Protein AF-T0YX98-F1 (afdb_monomer_lite)

Radius of gyration: 16.19 Å; chains: 1; bounding box: 33×26×44 Å

Foldseek 3Di:
DPDDPDDDDQDPDPVLNVVLVVPVVPDDDPPDDDDPVVVVVVVVVCVPDPVNHQARNGGHGPDDDDDPCNVCVVVVHPDD

Organism: NCBI:txid410659

InterPro domains:
  IPR037198 MutL, C-terminal domain superfamily [SSF118116] (13-77)
  IPR042120 MutL, C-terminal domain, dimerisation subdomain [G3DSA:3.30.1540.20] (14-78)

Structure (mmCIF, N/CA/C/O backbone):
data_AF-T0YX98-F1
#
_entry.id   AF-T0YX98-F1
#
loop_
_atom_site.group_PDB
_atom_site.id
_atom_site.type_symbol
_atom_site.label_atom_id
_atom_site.label_alt_id
_atom_site.label_comp_id
_atom_site.label_asym_id
_atom_site.label_entity_id
_atom_site.label_seq_id
_atom_site.pdbx_PDB_ins_code
_atom_site.Cartn_x
_atom_site.Cartn_y
_atom_site.Cartn_z
_atom_site.occupancy
_atom_site.B_iso_or_equiv
_atom_site.auth_seq_id
_atom_site.auth_comp_id
_atom_site.auth_asym_id
_atom_site.auth_atom_id
_atom_site.pdbx_PDB_model_num
ATOM 1 N N . MET A 1 1 ? 7.712 -1.680 15.839 1.00 47.97 1 MET A N 1
ATOM 2 C CA . MET A 1 1 ? 8.431 -1.536 14.555 1.00 47.97 1 MET A CA 1
ATOM 3 C C . MET A 1 1 ? 8.067 -0.174 14.001 1.00 47.97 1 MET A C 1
ATOM 5 O O . MET A 1 1 ? 6.919 0.005 13.631 1.00 47.97 1 MET A O 1
ATOM 9 N N . SER A 1 2 ? 8.972 0.803 14.037 1.00 55.19 2 SER A N 1
ATOM 10 C CA . SER A 1 2 ? 8.719 2.115 13.434 1.00 55.19 2 SER A CA 1
ATOM 11 C C . SER A 1 2 ? 8.724 1.960 11.915 1.00 55.19 2 SER A C 1
ATOM 13 O O . SER A 1 2 ? 9.784 1.727 11.334 1.00 55.19 2 SER A O 1
ATOM 15 N N . TRP A 1 3 ? 7.558 2.035 11.277 1.00 54.41 3 TRP A N 1
ATOM 16 C CA . TRP A 1 3 ? 7.478 2.051 9.819 1.00 54.41 3 TRP A CA 1
ATOM 17 C C . TRP A 1 3 ? 8.220 3.285 9.280 1.00 54.41 3 TRP A C 1
ATOM 19 O O . TRP A 1 3 ? 7.899 4.406 9.693 1.00 54.41 3 TRP A O 1
ATOM 29 N N . PRO A 1 4 ? 9.225 3.127 8.400 1.00 55.00 4 PRO A N 1
ATOM 30 C CA . PRO A 1 4 ? 9.946 4.268 7.863 1.00 55.00 4 PRO A CA 1
ATOM 31 C C . PRO A 1 4 ? 8.989 5.108 7.014 1.00 55.00 4 PRO A C 1
ATOM 33 O O . PRO A 1 4 ? 8.323 4.600 6.108 1.00 55.00 4 PRO A O 1
ATOM 36 N N . ARG A 1 5 ? 8.918 6.413 7.307 1.00 57.09 5 ARG A N 1
ATOM 37 C CA . ARG A 1 5 ? 8.272 7.370 6.404 1.00 57.09 5 ARG A CA 1
ATOM 38 C C . ARG A 1 5 ? 9.059 7.340 5.100 1.00 57.09 5 ARG A C 1
ATOM 40 O O . ARG A 1 5 ? 10.237 7.679 5.107 1.00 57.09 5 ARG A O 1
ATOM 47 N N . GLY A 1 6 ? 8.419 6.863 4.035 1.00 53.69 6 GLY A N 1
ATOM 48 C CA . GLY A 1 6 ? 9.069 6.594 2.761 1.00 53.69 6 GLY A CA 1
ATOM 49 C C . GLY A 1 6 ? 9.869 7.790 2.256 1.00 53.69 6 GLY A C 1
ATOM 50 O O . GLY A 1 6 ? 9.296 8.839 1.970 1.00 53.69 6 GLY A O 1
ATOM 51 N N . ALA A 1 7 ? 11.183 7.618 2.143 1.00 54.56 7 ALA A N 1
ATOM 52 C CA . ALA A 1 7 ? 11.992 8.419 1.241 1.00 54.56 7 ALA A CA 1
ATOM 53 C C . ALA A 1 7 ? 11.823 7.807 -0.155 1.00 54.56 7 ALA A C 1
ATOM 55 O O . ALA A 1 7 ? 11.997 6.602 -0.330 1.00 54.56 7 ALA A O 1
ATOM 56 N N . SER A 1 8 ? 11.391 8.609 -1.127 1.00 59.31 8 SER A N 1
ATOM 57 C CA . SER A 1 8 ? 11.232 8.172 -2.512 1.00 59.31 8 SER A CA 1
ATOM 58 C C . SER A 1 8 ? 12.445 8.589 -3.329 1.00 59.31 8 SER A C 1
ATOM 60 O O . SER A 1 8 ? 12.694 9.786 -3.466 1.00 59.31 8 SER A O 1
ATOM 62 N N . GLU A 1 9 ? 13.118 7.631 -3.951 1.00 63.50 9 GLU A N 1
ATOM 63 C CA . GLU A 1 9 ? 13.932 7.900 -5.132 1.00 63.50 9 GLU A CA 1
ATOM 64 C C . GLU A 1 9 ? 13.188 7.331 -6.338 1.00 63.50 9 GLU A C 1
ATOM 66 O O . GLU A 1 9 ? 12.808 6.160 -6.364 1.00 63.50 9 GLU A O 1
ATOM 71 N N . VAL A 1 10 ? 12.886 8.195 -7.307 1.00 67.75 10 VAL A N 1
ATOM 72 C CA . VAL A 1 10 ? 12.379 7.757 -8.610 1.00 67.75 10 VAL A CA 1
ATOM 73 C C . VAL A 1 10 ? 13.558 7.129 -9.355 1.00 67.75 10 VAL A C 1
ATOM 75 O O . VAL A 1 10 ? 14.621 7.752 -9.373 1.00 67.75 10 VAL A O 1
ATOM 78 N N . PRO A 1 11 ? 13.405 5.952 -9.989 1.00 77.44 11 PRO A N 1
ATOM 79 C CA . PRO A 1 11 ? 14.522 5.327 -10.676 1.00 77.44 11 PRO A CA 1
ATOM 80 C C . PRO A 1 11 ? 15.078 6.216 -11.793 1.00 77.44 11 PRO A C 1
ATOM 82 O O . PRO A 1 11 ? 14.329 6.720 -12.643 1.00 77.44 11 PRO A O 1
ATOM 85 N N . ASP A 1 12 ? 16.396 6.408 -11.796 1.00 79.88 12 ASP A N 1
ATOM 86 C CA . ASP A 1 12 ? 17.076 7.199 -12.825 1.00 79.88 12 ASP A CA 1
ATOM 87 C C . ASP A 1 12 ? 17.525 6.336 -14.017 1.00 79.88 12 ASP A C 1
ATOM 89 O O . ASP A 1 12 ? 17.512 6.800 -15.159 1.00 79.88 12 ASP A O 1
ATOM 93 N N . ASP A 1 13 ? 17.807 5.047 -13.781 1.00 92.81 13 ASP A N 1
ATOM 94 C CA . ASP A 1 13 ? 18.145 4.085 -14.834 1.00 92.81 13 ASP A CA 1
ATO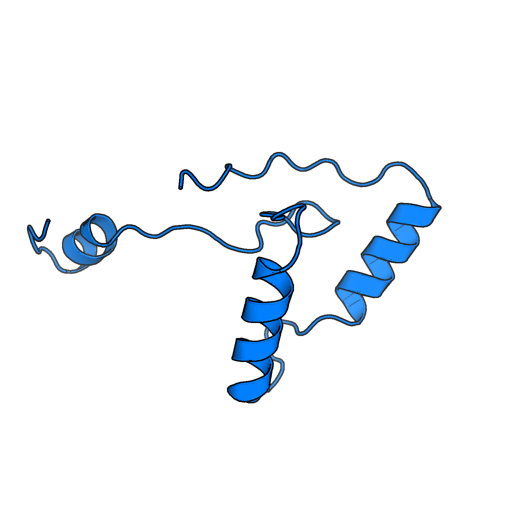M 95 C C . ASP A 1 13 ? 16.935 3.850 -15.772 1.00 92.81 13 ASP A C 1
ATOM 97 O O . ASP A 1 13 ? 15.842 3.490 -15.312 1.00 92.81 13 ASP A O 1
ATOM 101 N N . PRO A 1 14 ? 17.093 4.007 -17.103 1.00 92.69 14 PRO A N 1
ATOM 102 C CA . PRO A 1 14 ? 16.051 3.695 -18.080 1.00 92.69 14 PRO A CA 1
ATOM 103 C C . PRO A 1 14 ? 15.447 2.289 -17.951 1.00 92.69 14 PRO A C 1
ATOM 105 O O . PRO A 1 14 ? 14.254 2.113 -18.205 1.00 92.69 14 PRO A O 1
ATOM 108 N N . ARG A 1 15 ? 16.238 1.283 -17.556 1.00 95.06 15 ARG A N 1
ATOM 109 C CA . ARG A 1 15 ? 15.758 -0.086 -17.321 1.00 95.06 15 ARG A CA 1
ATOM 110 C C . ARG A 1 15 ? 14.797 -0.129 -16.144 1.00 95.06 15 ARG A C 1
ATOM 112 O O . ARG A 1 15 ? 13.703 -0.676 -16.281 1.00 95.06 15 ARG A O 1
ATOM 119 N N . ASP A 1 16 ? 15.157 0.504 -15.037 1.00 91.44 16 ASP A N 1
ATOM 120 C CA . ASP A 1 16 ? 14.318 0.537 -13.843 1.00 91.44 16 ASP A CA 1
ATOM 121 C C . ASP A 1 16 ? 13.024 1.318 -14.084 1.00 91.44 16 ASP A C 1
ATOM 123 O O . ASP A 1 16 ? 11.968 0.927 -13.592 1.00 91.44 16 ASP A O 1
ATOM 127 N N . ARG A 1 17 ? 13.055 2.365 -14.920 1.00 91.94 17 ARG A N 1
ATOM 128 C CA . ARG A 1 17 ? 11.840 3.083 -15.351 1.00 91.94 17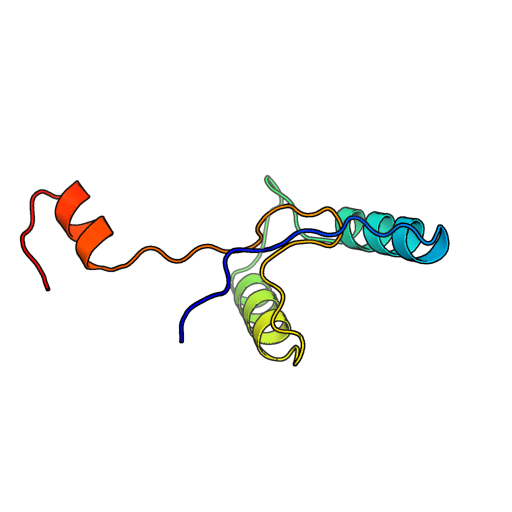 ARG A CA 1
ATOM 129 C C . ARG A 1 17 ? 10.872 2.191 -16.127 1.00 91.94 17 ARG A C 1
ATOM 131 O O . ARG A 1 17 ? 9.656 2.268 -15.923 1.00 91.94 17 ARG A O 1
ATOM 138 N N . ILE A 1 18 ? 11.390 1.329 -17.002 1.00 95.19 18 ILE A N 1
ATOM 139 C CA . ILE A 1 18 ? 10.568 0.356 -17.735 1.00 95.19 18 ILE A CA 1
ATOM 140 C C . ILE A 1 18 ? 9.976 -0.662 -16.756 1.00 95.19 18 ILE A C 1
ATOM 142 O O . ILE A 1 18 ? 8.770 -0.904 -16.788 1.00 95.19 18 ILE A O 1
ATOM 146 N N . VAL A 1 19 ? 10.789 -1.212 -15.850 1.00 95.12 19 VAL A N 1
ATOM 147 C CA . VAL A 1 19 ? 10.326 -2.174 -14.837 1.00 95.12 19 VAL A CA 1
ATOM 148 C C . VAL A 1 19 ? 9.272 -1.549 -13.919 1.00 95.12 19 VAL A C 1
ATOM 150 O O . VAL A 1 19 ? 8.235 -2.165 -13.677 1.00 95.12 19 VAL A O 1
ATOM 153 N N . ALA A 1 20 ? 9.472 -0.306 -13.474 1.00 93.62 20 ALA A N 1
ATOM 154 C CA . ALA A 1 20 ? 8.504 0.446 -12.679 1.00 93.62 20 ALA A CA 1
ATOM 155 C C . ALA A 1 20 ? 7.169 0.612 -13.421 1.00 93.62 20 ALA A C 1
ATOM 157 O O . ALA A 1 20 ? 6.102 0.388 -12.841 1.00 93.62 20 ALA A O 1
ATOM 158 N N . THR A 1 21 ? 7.222 0.935 -14.717 1.00 94.38 21 THR A N 1
ATOM 159 C CA . THR A 1 21 ? 6.034 1.053 -15.573 1.00 94.38 21 THR A CA 1
ATOM 160 C C . THR A 1 21 ? 5.294 -0.279 -15.669 1.00 94.38 21 THR A C 1
ATOM 162 O O . THR A 1 21 ? 4.092 -0.327 -15.405 1.00 94.38 21 THR A O 1
ATOM 165 N N . VAL A 1 22 ? 6.001 -1.371 -15.977 1.00 96.06 22 VAL A N 1
ATOM 166 C CA . VAL A 1 22 ? 5.405 -2.714 -16.047 1.00 96.06 22 VAL A CA 1
ATOM 167 C C . VAL A 1 22 ? 4.754 -3.076 -14.714 1.00 96.06 22 VAL A C 1
ATOM 169 O O . VAL A 1 22 ? 3.573 -3.413 -14.701 1.00 96.06 22 VAL A O 1
ATOM 172 N N . ALA A 1 23 ? 5.462 -2.903 -13.594 1.00 94.12 23 ALA A N 1
ATOM 173 C CA . ALA A 1 23 ? 4.950 -3.205 -12.258 1.00 94.12 23 ALA A CA 1
ATOM 174 C C . ALA A 1 23 ? 3.678 -2.409 -11.914 1.00 94.12 23 ALA A C 1
ATOM 176 O O . ALA A 1 23 ? 2.722 -2.958 -11.372 1.00 94.12 23 ALA A O 1
ATOM 177 N N . CYS A 1 24 ? 3.630 -1.118 -12.256 1.00 92.50 24 CYS A N 1
ATOM 178 C CA . CYS A 1 24 ? 2.459 -0.273 -12.010 1.00 92.50 24 CYS A CA 1
ATOM 179 C C . CYS A 1 24 ? 1.254 -0.667 -12.875 1.00 92.50 24 CYS A C 1
ATOM 181 O O . CYS A 1 24 ? 0.111 -0.505 -12.443 1.00 92.50 24 CYS A O 1
ATOM 183 N N . HIS A 1 25 ? 1.495 -1.159 -14.093 1.00 93.44 25 HIS A N 1
ATOM 184 C CA . HIS A 1 25 ? 0.452 -1.575 -15.034 1.00 93.44 25 HIS A CA 1
ATOM 185 C C . HIS A 1 25 ? -0.009 -3.020 -14.895 1.00 93.44 25 HIS A C 1
ATOM 187 O O . HIS A 1 25 ? -1.133 -3.310 -15.294 1.00 93.44 25 HIS A O 1
ATOM 193 N N . SER A 1 26 ? 0.781 -3.885 -14.265 1.00 94.00 26 SER A N 1
ATOM 194 C CA . SER A 1 26 ? 0.369 -5.240 -13.896 1.00 94.00 26 SER A CA 1
ATOM 195 C C . SER A 1 26 ? -0.277 -5.332 -12.511 1.00 94.00 26 SER A C 1
ATOM 197 O O . SER A 1 26 ? -0.848 -6.366 -12.178 1.00 94.00 26 SER A O 1
ATOM 199 N N . ALA A 1 27 ? -0.131 -4.303 -11.671 1.00 94.19 27 ALA A N 1
ATOM 200 C CA . ALA A 1 27 ? -0.676 -4.297 -10.318 1.00 94.19 27 ALA A CA 1
ATOM 201 C C . ALA A 1 27 ? -2.201 -4.123 -10.296 1.00 94.19 27 ALA A C 1
ATOM 203 O O . ALA A 1 27 ? -2.782 -3.477 -11.168 1.00 94.19 27 ALA A O 1
ATOM 204 N N . VAL A 1 28 ? -2.815 -4.629 -9.225 1.00 93.31 28 VAL A N 1
ATOM 205 C CA . VAL A 1 28 ? -4.199 -4.317 -8.845 1.00 93.31 28 VAL A CA 1
ATOM 206 C C . VAL A 1 28 ? -4.313 -2.823 -8.547 1.00 93.31 28 VAL A C 1
ATOM 208 O O . VAL A 1 28 ? -3.457 -2.244 -7.869 1.00 93.31 28 VAL A O 1
ATOM 211 N N . ARG A 1 29 ? -5.371 -2.192 -9.052 1.00 90.50 29 ARG A N 1
ATOM 212 C CA . ARG A 1 29 ? -5.589 -0.745 -9.008 1.00 90.50 29 ARG A CA 1
ATOM 213 C C . ARG A 1 29 ? -6.921 -0.391 -8.366 1.00 90.50 29 ARG A C 1
ATOM 215 O O . ARG A 1 29 ? -7.799 -1.220 -8.149 1.00 90.50 29 ARG A O 1
ATOM 222 N N . ALA A 1 30 ? -7.064 0.892 -8.049 1.00 88.62 30 ALA A N 1
ATOM 223 C CA . ALA A 1 30 ? -8.323 1.430 -7.561 1.00 88.62 30 ALA A CA 1
ATOM 224 C C . ALA A 1 30 ? -9.432 1.211 -8.603 1.00 88.62 30 ALA A C 1
ATOM 226 O O . ALA A 1 30 ? -9.288 1.622 -9.752 1.00 88.62 30 ALA A O 1
ATOM 227 N N . GLY A 1 31 ? -10.532 0.595 -8.171 1.00 92.12 31 GLY A N 1
ATOM 228 C CA . GLY A 1 31 ? -11.672 0.260 -9.026 1.00 92.12 31 GLY A CA 1
ATOM 229 C C . GLY A 1 31 ? -11.683 -1.186 -9.524 1.00 92.12 31 GLY A C 1
ATOM 230 O O . GLY A 1 31 ? -12.736 -1.644 -9.961 1.00 92.12 31 GLY A O 1
ATOM 231 N N . ASP A 1 32 ? -10.575 -1.921 -9.403 1.00 94.06 32 ASP A N 1
ATOM 232 C CA . ASP A 1 32 ? -10.548 -3.339 -9.757 1.00 94.06 32 ASP A CA 1
ATOM 233 C C . ASP A 1 32 ? -11.326 -4.172 -8.727 1.00 94.06 32 ASP A C 1
ATOM 235 O O . ASP A 1 32 ? -11.226 -3.959 -7.514 1.00 94.06 32 ASP A O 1
ATOM 239 N N . SER A 1 33 ? -12.083 -5.162 -9.203 1.00 96.00 33 SER A N 1
ATOM 240 C CA . SER A 1 33 ? -12.660 -6.194 -8.341 1.00 96.00 33 SER A CA 1
ATOM 241 C C . SER A 1 33 ? -11.571 -7.167 -7.902 1.00 96.00 33 SER A C 1
ATOM 243 O O . SER A 1 33 ? -10.839 -7.693 -8.744 1.00 96.00 33 SER A O 1
ATOM 245 N N . ILE A 1 34 ? -11.491 -7.453 -6.605 1.00 95.62 34 ILE A N 1
ATOM 246 C CA . ILE A 1 34 ? -10.495 -8.369 -6.055 1.00 95.62 34 ILE A CA 1
ATOM 247 C C . ILE A 1 34 ? -11.105 -9.291 -5.002 1.00 95.62 34 ILE A C 1
ATOM 249 O O . ILE A 1 34 ? -11.850 -8.860 -4.125 1.00 95.62 34 ILE A O 1
ATOM 253 N N . GLU A 1 35 ? -10.740 -10.568 -5.079 1.00 97.00 35 GLU A N 1
ATOM 254 C CA . GLU A 1 35 ? -11.123 -11.573 -4.093 1.00 97.00 35 GLU A CA 1
ATOM 255 C C . GLU A 1 35 ? -10.322 -11.424 -2.796 1.00 97.00 35 GLU A C 1
ATOM 257 O O . GLU A 1 35 ? -9.123 -11.123 -2.807 1.00 97.00 35 GLU A O 1
ATOM 262 N N . ALA A 1 36 ? -10.950 -11.732 -1.660 1.00 96.19 36 ALA A N 1
ATOM 263 C CA . ALA A 1 36 ? -10.305 -11.634 -0.348 1.00 96.19 36 ALA A CA 1
ATOM 264 C C . ALA A 1 36 ? -9.000 -12.451 -0.259 1.00 96.19 36 ALA A C 1
ATOM 266 O O . ALA A 1 36 ? -8.015 -11.996 0.322 1.00 96.19 36 ALA A O 1
ATOM 267 N N . ALA A 1 37 ? -8.956 -13.630 -0.888 1.00 97.12 37 ALA A N 1
ATOM 268 C CA . ALA A 1 37 ? -7.757 -14.467 -0.929 1.00 97.12 37 ALA A CA 1
ATOM 269 C C . ALA A 1 37 ? -6.578 -13.787 -1.653 1.00 97.12 37 ALA A C 1
ATOM 271 O O . ALA A 1 37 ? -5.431 -13.917 -1.223 1.00 97.12 37 ALA A O 1
ATOM 272 N N . ALA A 1 38 ? -6.850 -13.025 -2.717 1.00 95.62 38 ALA A N 1
ATOM 273 C CA . ALA A 1 38 ? -5.824 -12.288 -3.447 1.00 95.62 38 ALA A CA 1
ATOM 274 C C . ALA A 1 38 ? -5.282 -11.111 -2.620 1.00 95.62 38 ALA A C 1
ATOM 276 O O . ALA A 1 38 ? -4.074 -10.893 -2.599 1.00 95.62 38 ALA A O 1
ATOM 277 N N . LEU A 1 39 ? -6.140 -10.411 -1.867 1.00 94.38 39 LEU A N 1
ATOM 278 C CA . LEU A 1 39 ? -5.702 -9.362 -0.935 1.00 94.38 39 LEU A CA 1
ATOM 279 C C . LEU A 1 39 ? -4.752 -9.906 0.137 1.00 94.38 39 LEU A C 1
ATOM 281 O O . LEU A 1 39 ? -3.693 -9.324 0.378 1.00 94.38 39 LEU A O 1
ATOM 285 N N . VAL A 1 40 ? -5.103 -11.042 0.750 1.00 96.56 40 VAL A N 1
ATOM 286 C CA . VAL A 1 40 ? -4.239 -11.711 1.736 1.00 96.56 40 VAL A CA 1
ATOM 287 C C . VAL A 1 40 ? -2.901 -12.079 1.105 1.00 96.56 40 VAL A C 1
ATOM 289 O O . VAL A 1 40 ? -1.858 -11.823 1.702 1.00 96.56 40 VAL A O 1
ATOM 292 N N . ARG A 1 41 ? -2.914 -12.615 -0.122 1.00 96.69 41 ARG A N 1
ATOM 293 C CA . ARG A 1 41 ? -1.688 -12.977 -0.835 1.00 96.69 41 ARG A CA 1
ATOM 294 C C . ARG A 1 41 ? -0.787 -11.772 -1.101 1.00 96.69 41 ARG A C 1
ATOM 296 O O . ARG A 1 41 ? 0.392 -11.842 -0.779 1.00 96.69 41 ARG A O 1
ATOM 303 N N . ILE A 1 42 ? -1.338 -10.669 -1.611 1.00 93.94 42 ILE A N 1
ATOM 304 C CA . ILE A 1 42 ? -0.591 -9.422 -1.854 1.00 93.94 42 ILE A CA 1
ATOM 305 C C . ILE A 1 42 ? 0.083 -8.942 -0.566 1.00 93.94 42 ILE A C 1
ATOM 307 O O . ILE A 1 42 ? 1.258 -8.574 -0.570 1.00 93.94 42 ILE A O 1
ATOM 311 N N . TRP A 1 43 ? -0.647 -8.969 0.550 1.00 93.00 43 TRP A N 1
ATOM 312 C CA . TRP A 1 43 ? -0.112 -8.550 1.840 1.00 93.00 43 TRP A CA 1
ATOM 313 C C . TRP A 1 43 ? 0.993 -9.482 2.350 1.00 93.00 43 TRP A C 1
ATOM 315 O O . TRP A 1 43 ? 2.024 -9.014 2.833 1.00 93.00 43 TRP A O 1
ATOM 325 N N . SER A 1 44 ? 0.804 -10.797 2.228 1.00 95.00 44 SER A N 1
ATOM 326 C CA . SER A 1 44 ? 1.818 -11.790 2.588 1.00 95.00 44 SER A CA 1
ATOM 327 C C . SER A 1 44 ? 3.087 -11.645 1.749 1.00 95.00 44 SER A C 1
ATOM 329 O O . SER A 1 44 ? 4.177 -11.640 2.317 1.00 95.00 44 SER A O 1
ATOM 331 N N . ASP A 1 45 ? 2.949 -11.467 0.433 1.00 94.50 45 ASP A N 1
ATOM 332 C CA . ASP A 1 45 ? 4.077 -11.291 -0.485 1.00 94.50 45 ASP A CA 1
ATOM 333 C C . ASP A 1 45 ? 4.858 -10.013 -0.146 1.00 94.50 45 ASP A C 1
ATOM 335 O O . ASP A 1 45 ? 6.079 -10.060 -0.018 1.00 94.50 45 ASP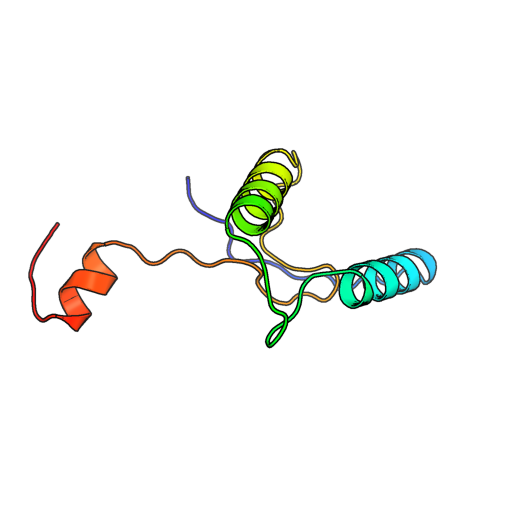 A O 1
ATOM 339 N N . LEU A 1 46 ? 4.167 -8.894 0.113 1.00 91.75 46 LEU A N 1
ATOM 340 C CA . LEU A 1 46 ? 4.800 -7.639 0.535 1.00 91.75 46 LEU A CA 1
ATOM 341 C C . LEU A 1 46 ? 5.616 -7.804 1.828 1.00 91.75 46 LEU A C 1
ATOM 343 O O . LEU A 1 46 ? 6.713 -7.262 1.940 1.00 91.75 46 LEU A O 1
ATOM 347 N N . ARG A 1 47 ? 5.096 -8.559 2.804 1.00 90.31 47 ARG A N 1
ATOM 348 C CA . ARG A 1 47 ? 5.774 -8.800 4.090 1.00 90.31 47 ARG A CA 1
ATOM 349 C C . ARG A 1 47 ? 6.955 -9.761 3.999 1.00 90.31 47 ARG A C 1
ATOM 351 O O . ARG A 1 47 ? 7.787 -9.749 4.901 1.00 90.31 47 ARG A O 1
ATOM 358 N N . ALA A 1 48 ? 6.998 -10.603 2.972 1.00 94.69 48 ALA A N 1
ATOM 359 C CA . ALA A 1 48 ? 8.097 -11.534 2.746 1.00 94.69 48 ALA A CA 1
ATOM 360 C C . ALA A 1 48 ? 9.316 -10.859 2.096 1.00 94.69 48 ALA A C 1
ATOM 362 O O . ALA A 1 48 ? 10.407 -11.425 2.122 1.00 94.69 48 ALA A O 1
ATOM 363 N N . LEU A 1 49 ? 9.153 -9.659 1.527 1.00 89.50 49 LEU A N 1
ATOM 364 C CA . LEU A 1 49 ? 10.258 -8.906 0.940 1.00 89.50 49 LEU A CA 1
ATOM 365 C C . LEU A 1 49 ? 11.210 -8.402 2.028 1.00 89.50 49 LEU A C 1
ATOM 367 O O . LEU A 1 49 ? 10.830 -7.584 2.864 1.00 89.50 49 LEU A O 1
ATOM 371 N N . GLU A 1 50 ? 12.479 -8.801 1.943 1.00 89.00 50 GLU A N 1
ATOM 372 C CA . GLU A 1 50 ? 13.547 -8.310 2.828 1.00 89.00 50 GLU A CA 1
ATOM 373 C C . GLU A 1 50 ? 13.686 -6.782 2.780 1.00 89.00 50 GLU A C 1
ATOM 375 O O . GLU A 1 50 ? 13.933 -6.143 3.800 1.00 89.00 50 GLU A O 1
ATOM 380 N N . ALA A 1 51 ? 13.459 -6.186 1.605 1.00 84.62 51 ALA A N 1
ATOM 381 C CA . ALA A 1 51 ? 13.516 -4.741 1.394 1.00 84.62 51 ALA A CA 1
ATOM 382 C C . ALA A 1 51 ? 12.427 -3.956 2.152 1.00 84.62 51 ALA A C 1
ATOM 384 O O . ALA A 1 51 ? 12.554 -2.740 2.281 1.00 84.62 51 ALA A O 1
ATOM 385 N N . ALA A 1 52 ? 11.360 -4.627 2.614 1.00 84.50 52 ALA A N 1
ATOM 386 C CA . ALA A 1 52 ? 10.232 -4.044 3.346 1.00 84.50 52 ALA A CA 1
ATOM 387 C C . ALA A 1 52 ? 9.783 -2.662 2.808 1.00 84.50 52 ALA A C 1
ATOM 389 O O . ALA A 1 52 ? 9.777 -1.675 3.554 1.00 84.50 52 ALA A O 1
ATOM 390 N N . PRO A 1 53 ? 9.439 -2.556 1.508 1.00 87.25 53 PRO A N 1
ATOM 391 C CA . PRO A 1 53 ? 9.206 -1.264 0.877 1.00 87.25 53 PRO A CA 1
ATOM 392 C C . PRO A 1 53 ? 7.970 -0.572 1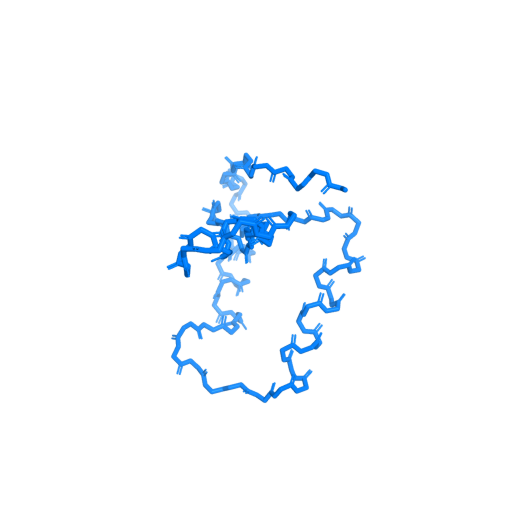.465 1.00 87.25 53 PRO A C 1
ATOM 394 O O . PRO A 1 53 ? 6.944 -1.203 1.718 1.00 87.25 53 PRO A O 1
ATOM 397 N N . THR A 1 54 ? 8.047 0.750 1.640 1.00 87.06 54 THR A N 1
ATOM 398 C CA . THR A 1 54 ? 6.912 1.587 2.082 1.00 87.06 54 THR A CA 1
ATOM 399 C C . THR A 1 54 ? 6.387 2.514 0.984 1.00 87.06 54 THR A C 1
ATOM 401 O O . THR A 1 54 ? 5.370 3.191 1.163 1.00 87.06 54 THR A O 1
ATOM 404 N N . THR A 1 55 ? 7.024 2.497 -0.186 1.00 88.25 55 THR A N 1
ATOM 405 C CA . THR A 1 55 ? 6.670 3.270 -1.380 1.00 88.25 55 THR A CA 1
ATOM 406 C C . THR A 1 55 ? 6.629 2.371 -2.613 1.00 88.25 55 THR A C 1
ATOM 408 O O . THR A 1 55 ? 7.274 1.326 -2.671 1.00 88.25 55 THR A O 1
ATOM 411 N N . CYS A 1 56 ? 5.843 2.761 -3.615 1.00 89.75 56 CYS A N 1
ATOM 412 C CA . CYS A 1 56 ? 5.860 2.117 -4.919 1.00 89.75 56 CYS A CA 1
ATOM 413 C C . CYS A 1 56 ? 7.110 2.556 -5.704 1.00 89.75 56 CYS A C 1
ATOM 415 O O . CYS A 1 56 ? 7.709 3.578 -5.359 1.00 89.75 56 CYS A O 1
ATOM 417 N N . PRO A 1 57 ? 7.452 1.883 -6.818 1.00 89.75 57 PRO A N 1
ATOM 418 C CA . PRO A 1 57 ? 8.595 2.257 -7.661 1.00 89.75 57 PRO A CA 1
ATOM 419 C C . PRO A 1 57 ? 8.547 3.684 -8.243 1.00 89.75 57 PRO A C 1
ATOM 421 O O . PRO A 1 57 ? 9.521 4.145 -8.818 1.00 89.75 57 PRO A O 1
ATOM 424 N N . HIS A 1 58 ? 7.421 4.394 -8.106 1.00 89.00 58 HIS A N 1
ATOM 425 C CA . HIS A 1 58 ? 7.249 5.796 -8.510 1.00 89.00 58 HIS A CA 1
ATOM 426 C C . HIS A 1 58 ? 7.179 6.772 -7.321 1.00 89.00 58 HIS A C 1
ATOM 428 O O . HIS A 1 58 ? 6.847 7.941 -7.501 1.00 89.00 58 HIS A O 1
ATOM 434 N N . GLY A 1 59 ? 7.408 6.295 -6.094 1.00 85.88 59 GLY A N 1
ATOM 435 C CA . GLY A 1 59 ? 7.459 7.118 -4.885 1.00 85.88 59 GLY A CA 1
ATOM 436 C C . GLY A 1 59 ? 6.138 7.320 -4.137 1.00 85.88 59 GLY A C 1
ATOM 437 O O . GLY A 1 59 ? 6.136 7.963 -3.090 1.00 85.88 59 GLY A O 1
ATOM 438 N N . ARG A 1 60 ? 5.006 6.766 -4.597 1.00 87.50 60 ARG A N 1
ATOM 439 C CA . ARG A 1 60 ? 3.740 6.853 -3.839 1.00 87.50 60 ARG A CA 1
ATOM 440 C C . ARG A 1 60 ? 3.787 5.937 -2.611 1.00 87.50 60 ARG A C 1
ATOM 442 O O . ARG A 1 60 ? 4.152 4.776 -2.780 1.00 87.50 60 ARG A O 1
ATOM 449 N N . PRO A 1 61 ? 3.373 6.381 -1.413 1.00 89.38 61 PRO A N 1
ATOM 450 C CA . PRO A 1 61 ? 3.234 5.491 -0.263 1.00 89.38 61 PRO A CA 1
ATOM 451 C C . PRO A 1 61 ? 2.264 4.341 -0.565 1.00 89.38 61 PRO A C 1
ATOM 453 O O . PRO A 1 61 ? 1.182 4.586 -1.100 1.00 89.38 61 PRO A O 1
ATOM 456 N N . ILE A 1 62 ? 2.638 3.105 -0.222 1.00 89.38 62 ILE A N 1
ATOM 457 C CA . ILE A 1 62 ? 1.775 1.917 -0.417 1.00 89.38 62 ILE A CA 1
ATOM 458 C C . ILE A 1 62 ? 1.053 1.486 0.860 1.00 89.38 62 ILE A C 1
ATOM 460 O O . ILE A 1 62 ? 0.070 0.755 0.795 1.00 89.38 62 ILE A O 1
ATOM 464 N N . ALA A 1 63 ? 1.511 1.958 2.018 1.00 86.00 63 ALA A N 1
ATOM 465 C CA . ALA A 1 63 ? 0.851 1.749 3.296 1.00 86.00 63 ALA A CA 1
ATOM 466 C C . ALA A 1 63 ? 1.234 2.855 4.287 1.00 86.00 63 ALA A C 1
ATOM 468 O O . ALA A 1 63 ? 2.261 3.523 4.152 1.00 86.00 63 ALA A O 1
ATOM 469 N N . PHE A 1 64 ? 0.376 3.057 5.282 1.00 84.88 64 PHE A N 1
ATOM 470 C CA . PHE A 1 64 ? 0.577 3.992 6.381 1.00 84.88 64 PHE A CA 1
ATOM 471 C C . PHE A 1 64 ? 0.009 3.396 7.665 1.00 84.88 64 PHE A C 1
ATOM 473 O O . PHE A 1 64 ? -0.949 2.626 7.646 1.00 84.88 64 PHE A O 1
ATOM 480 N N . GLU A 1 65 ? 0.600 3.772 8.792 1.00 87.75 65 GLU A N 1
ATOM 481 C CA . GLU A 1 65 ? 0.163 3.318 10.105 1.00 87.75 65 GLU A CA 1
ATOM 482 C C . GLU A 1 65 ? -0.876 4.288 10.684 1.00 87.75 65 GLU A C 1
ATOM 484 O O . GLU A 1 65 ? -0.657 5.503 10.754 1.00 87.75 65 GLU A O 1
ATOM 489 N N . ILE A 1 66 ? -2.015 3.747 11.116 1.00 90.31 66 ILE A N 1
ATOM 490 C CA . ILE A 1 66 ? -2.995 4.468 11.930 1.00 90.31 66 ILE A CA 1
ATOM 491 C C . ILE A 1 66 ? -2.970 3.824 13.323 1.00 90.31 66 ILE A C 1
ATOM 493 O O . ILE A 1 66 ? -3.442 2.697 13.460 1.00 90.31 66 ILE A O 1
ATOM 497 N N . PRO A 1 67 ? -2.443 4.504 14.358 1.00 90.56 67 PRO A N 1
ATOM 498 C CA . PRO A 1 67 ? -2.457 3.956 15.709 1.00 90.56 67 PRO A CA 1
ATOM 499 C C . PRO A 1 67 ? -3.886 3.930 16.268 1.00 90.56 67 PRO A C 1
ATOM 501 O O . PRO A 1 67 ? -4.692 4.808 15.944 1.00 90.56 67 PRO A O 1
ATOM 504 N N . PHE A 1 68 ? -4.184 2.975 17.153 1.00 93.31 68 PHE A N 1
ATOM 505 C CA . PHE A 1 68 ? -5.507 2.841 17.782 1.00 93.31 68 PHE A CA 1
ATOM 506 C C . PHE A 1 68 ? -5.962 4.131 18.475 1.00 93.31 68 PHE A C 1
ATOM 508 O O . PHE A 1 68 ? -7.063 4.602 18.209 1.00 93.31 68 PHE A O 1
ATOM 515 N N . SER A 1 69 ? -5.069 4.808 19.199 1.00 92.94 69 SER A N 1
ATOM 516 C CA . SER A 1 69 ? -5.345 6.114 19.814 1.00 92.94 69 SER A CA 1
ATOM 517 C C . SER A 1 69 ? -5.737 7.224 18.819 1.00 92.94 69 SER A C 1
ATOM 519 O O . SER A 1 69 ? -6.368 8.220 19.182 1.00 92.94 69 SER A O 1
ATOM 521 N N . ARG A 1 70 ? -5.371 7.114 17.531 1.00 93.06 70 ARG A N 1
ATOM 522 C CA . ARG A 1 70 ? -5.863 8.026 16.481 1.00 93.06 70 ARG A CA 1
ATOM 523 C C . ARG A 1 70 ? -7.290 7.681 16.076 1.00 93.06 70 ARG A C 1
ATOM 525 O O . ARG A 1 70 ? -8.075 8.604 15.886 1.00 93.06 70 ARG A O 1
ATOM 532 N N . ILE A 1 71 ? -7.609 6.392 15.987 1.00 94.62 71 ILE A N 1
ATOM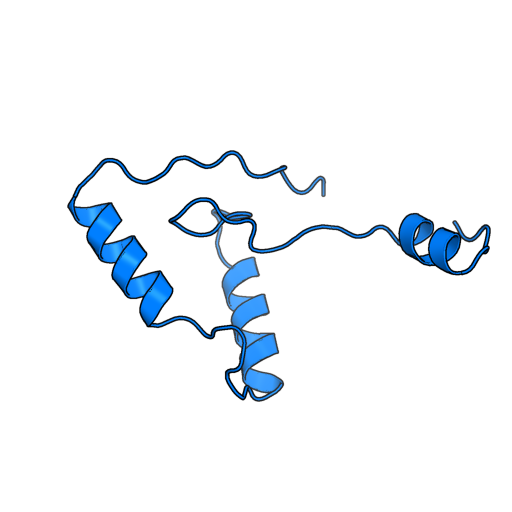 533 C CA . ILE A 1 71 ? -8.967 5.912 15.719 1.00 94.62 71 ILE A CA 1
ATOM 534 C C . ILE A 1 71 ? -9.887 6.330 16.869 1.00 94.62 71 ILE A C 1
ATOM 536 O O . ILE A 1 71 ? -10.912 6.952 16.621 1.00 94.62 71 ILE A O 1
ATOM 540 N N . ASP A 1 72 ? -9.490 6.101 18.120 1.00 95.38 72 ASP A N 1
ATOM 541 C CA . ASP A 1 72 ? -10.293 6.446 19.298 1.00 95.38 72 ASP A CA 1
ATOM 542 C C . ASP A 1 72 ? -10.653 7.931 19.361 1.00 95.38 72 ASP A C 1
ATOM 544 O O . ASP A 1 72 ? -11.813 8.280 19.595 1.00 95.38 72 ASP A O 1
ATOM 548 N N . ARG A 1 73 ? -9.701 8.814 19.044 1.00 93.81 73 ARG A N 1
ATOM 549 C CA . ARG A 1 73 ? -9.953 10.260 18.975 1.00 93.81 73 ARG A CA 1
ATOM 550 C C . ARG A 1 73 ? -11.006 10.646 17.938 1.00 93.81 73 ARG A C 1
ATOM 552 O O . ARG A 1 73 ? -11.763 11.578 18.191 1.00 93.81 73 ARG A O 1
ATOM 559 N N . TRP A 1 74 ? -11.097 9.944 16.805 1.00 95.00 74 TRP A N 1
ATOM 560 C CA . TRP A 1 74 ? -12.161 10.186 15.819 1.00 95.00 74 TRP A CA 1
ATOM 561 C C . TRP A 1 74 ? -13.555 9.871 16.368 1.00 95.00 74 TRP A C 1
ATOM 563 O O . TRP A 1 74 ? -14.533 10.457 15.914 1.00 95.00 74 TRP A O 1
ATOM 573 N N . PHE A 1 75 ? -13.637 9.002 17.377 1.00 95.62 75 PHE A N 1
ATOM 574 C CA . PHE A 1 75 ? -14.874 8.630 18.064 1.00 95.62 75 PHE A CA 1
ATOM 575 C C . PHE A 1 75 ? -15.016 9.271 19.453 1.00 95.62 75 PHE A C 1
ATOM 577 O O . PHE A 1 75 ? -15.855 8.825 20.233 1.00 95.62 75 PHE A O 1
ATOM 584 N N . LEU A 1 76 ? -14.216 10.300 19.775 1.00 94.19 76 LEU A N 1
ATOM 585 C CA . LEU A 1 76 ? -14.205 10.984 21.080 1.00 94.19 76 LEU A CA 1
ATOM 586 C C . LEU A 1 76 ? -13.952 10.038 22.269 1.00 94.19 76 LEU A C 1
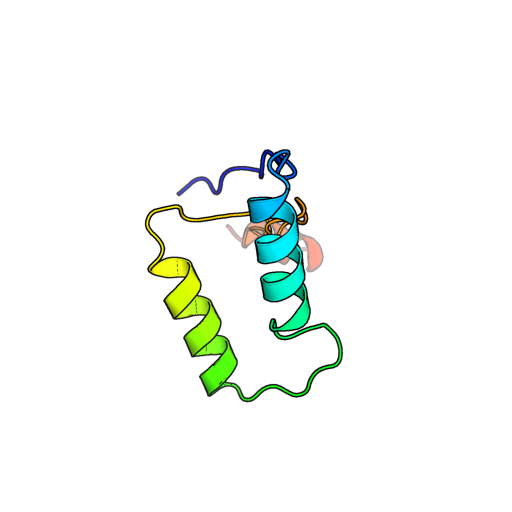ATOM 588 O O . LEU A 1 76 ? -14.420 10.275 23.382 1.00 94.19 76 LEU A O 1
ATOM 592 N N . ARG A 1 77 ? -13.215 8.950 22.031 1.00 94.00 77 ARG A N 1
ATOM 593 C CA . ARG A 1 77 ? -12.793 7.996 23.057 1.00 94.00 77 ARG A CA 1
ATOM 594 C C . ARG A 1 77 ? -11.385 8.338 23.533 1.00 94.00 77 ARG A C 1
ATOM 596 O O . ARG A 1 77 ? -10.555 8.816 22.763 1.00 94.00 77 ARG A O 1
ATOM 603 N N . SER A 1 78 ? -11.122 8.032 24.798 1.00 81.38 78 SER A N 1
ATOM 604 C CA . SER A 1 78 ? -9.808 8.176 25.442 1.00 81.38 78 SER A CA 1
ATOM 605 C C . SER A 1 78 ? -9.122 6.817 25.621 1.00 81.38 78 SER A C 1
ATOM 607 O O . SER A 1 78 ? -8.465 6.595 26.636 1.00 81.38 78 SER A O 1
ATOM 609 N N . GLY A 1 79 ? -9.359 5.879 24.695 1.00 73.75 79 GLY A N 1
ATOM 610 C CA . GLY A 1 79 ? -8.724 4.562 24.727 1.00 73.75 79 GLY A CA 1
ATOM 611 C C . GLY A 1 79 ? -7.191 4.662 24.643 1.00 73.75 79 GLY A C 1
ATOM 612 O O . GLY A 1 79 ? -6.678 5.709 24.232 1.00 73.75 79 GLY A O 1
ATOM 613 N N . PRO A 1 80 ? -6.470 3.625 25.110 1.00 63.53 80 PRO A N 1
ATOM 614 C CA . PRO A 1 80 ? -5.009 3.630 25.209 1.00 63.53 80 PRO A CA 1
ATOM 615 C C . PRO A 1 80 ? -4.288 3.825 23.863 1.00 63.53 80 PRO A C 1
ATOM 617 O O . PRO A 1 80 ? -4.774 3.340 22.816 1.00 63.53 80 PRO A O 1
#

pLDDT: mean 86.75, std 12.63, range [47.97, 97.12]

Sequence (80 aa):
MSWPRGASEVPDDPRDRIVATVACHSAVRAGDSIEAAALVRIWSDLRALEAAPTTCPHGRPIAFEIPFSRIDRWFLRSGP

Secondary structure (DSSP, 8-state):
-----PPP----SHHHHHHHHHHHHHS--TT----HHHHHHHHHHHHH-TT--SB-TTS-BS-----HHHHHHHTT----